Protein AF-A0A173DYY8-F1 (afdb_monomer_lite)

Foldseek 3Di:
DVPVVVVVVVVVVVVVVPPDDDDDDPPDPVVVVVVVVVVVVVVVVVVVVVVVVVVVLLVVLVVQCVDCVQLLDLVSLVVSLVVCVVVVVDDDPSSVVSNVVSVVSSVCNVVVVPD

pLDDT: mean 74.47, std 20.83, range [36.44, 96.81]

Sequence (115 aa):
MRRYVCFSLCIFMFLSLGLGEAAMPTLDHSSRHFCLGITKHWLKNYKEIQEEQYTHFLHHVITAIKRPEIWNNPSHLLHILLQFEQFSEKSSLCHHLLVSIILNRITLLTTGTSS

Secondary structure (DSSP, 8-state):
-HHHHHHHHHHHHHHHTT----------HHHHHHHHHHHHHHHHHHHHHHHHHHHHHHHHHHHHHTSHHHHT-HHHHHHHHHHHGGGTT---HHHHHHHHHHHHHHHHHHHTT--

Organism: NCBI:txid1143323

Structure (mmCIF, N/CA/C/O backbone):
data_AF-A0A173DYY8-F1
#
_entry.id   AF-A0A173DYY8-F1
#
loop_
_atom_site.group_PDB
_atom_site.id
_atom_site.type_symbol
_atom_site.label_atom_id
_atom_site.label_alt_id
_atom_site.label_comp_id
_atom_site.label_asym_id
_atom_site.label_entity_id
_atom_site.label_seq_id
_atom_site.pdbx_PDB_ins_code
_atom_site.Cartn_x
_atom_site.Cartn_y
_atom_site.Cartn_z
_atom_site.occupancy
_atom_site.B_iso_or_equiv
_atom_site.auth_seq_id
_atom_site.auth_comp_id
_atom_site.auth_asym_id
_atom_site.auth_atom_id
_atom_site.pdbx_PDB_model_num
ATOM 1 N N . MET A 1 1 ? -13.422 27.176 -0.120 1.00 44.25 1 MET A N 1
ATOM 2 C CA . MET A 1 1 ? -12.422 27.824 0.766 1.00 44.25 1 MET A CA 1
ATOM 3 C C . MET A 1 1 ? -12.965 28.941 1.674 1.00 44.25 1 MET A C 1
ATOM 5 O O . MET A 1 1 ? -12.357 29.179 2.703 1.00 44.25 1 MET A O 1
ATOM 9 N N . ARG A 1 2 ? -14.123 29.578 1.404 1.00 38.47 2 ARG A N 1
ATOM 10 C CA . ARG A 1 2 ? -14.684 30.651 2.269 1.00 38.47 2 ARG A CA 1
ATOM 11 C C . ARG A 1 2 ? -15.160 30.224 3.674 1.00 38.47 2 ARG A C 1
ATOM 13 O O . ARG A 1 2 ? -15.279 31.072 4.544 1.00 38.47 2 ARG A O 1
ATOM 20 N N . ARG A 1 3 ? -15.423 28.933 3.917 1.00 42.75 3 ARG A N 1
ATOM 21 C CA . ARG A 1 3 ? -15.996 28.443 5.191 1.00 42.75 3 ARG A CA 1
ATOM 22 C C . ARG A 1 3 ? -14.968 28.239 6.315 1.00 42.75 3 ARG A C 1
ATOM 24 O O . ARG A 1 3 ? -15.335 28.311 7.478 1.00 42.75 3 ARG A O 1
ATOM 31 N N . TYR A 1 4 ? -13.691 28.044 5.980 1.00 48.59 4 TYR A N 1
ATOM 32 C CA . TYR A 1 4 ? -12.624 27.808 6.964 1.00 48.59 4 TYR A CA 1
ATOM 33 C C . TYR A 1 4 ? -12.104 29.105 7.607 1.00 48.59 4 TYR A C 1
ATOM 35 O O . TYR A 1 4 ? -11.703 29.098 8.767 1.00 48.59 4 TYR A O 1
ATOM 43 N N . VAL A 1 5 ? -12.178 30.232 6.888 1.00 50.31 5 VAL A N 1
ATOM 44 C CA . VAL A 1 5 ? -11.700 31.540 7.374 1.00 50.31 5 VAL A CA 1
ATOM 45 C C . VAL A 1 5 ? -12.598 32.083 8.494 1.00 50.31 5 VAL A C 1
ATOM 47 O O . VAL A 1 5 ? -12.090 32.570 9.498 1.00 50.31 5 VAL A O 1
ATOM 50 N N . CYS A 1 6 ? -13.923 31.912 8.392 1.00 51.56 6 CYS A N 1
ATOM 51 C CA . CYS A 1 6 ? -14.844 32.277 9.478 1.00 51.56 6 CYS A CA 1
ATOM 52 C C . CYS A 1 6 ? -14.616 31.448 10.750 1.00 51.56 6 CYS A C 1
ATOM 54 O O . CYS A 1 6 ? -14.754 31.969 11.849 1.00 51.56 6 CYS A O 1
ATOM 56 N N . PHE A 1 7 ? -14.241 30.173 10.616 1.00 53.44 7 PHE A N 1
ATOM 57 C CA . PHE A 1 7 ? -14.110 29.266 11.758 1.00 53.44 7 PHE A CA 1
ATOM 58 C C . PHE A 1 7 ? -12.828 29.518 12.567 1.00 53.44 7 PHE A C 1
ATOM 60 O O . PHE A 1 7 ? -12.844 29.451 13.794 1.00 53.44 7 PHE A O 1
ATOM 67 N N . SER A 1 8 ? -11.734 29.884 11.888 1.00 55.31 8 SER A N 1
ATOM 68 C CA . SER A 1 8 ? -10.485 30.296 12.543 1.00 55.31 8 SER A CA 1
ATOM 69 C C . SER A 1 8 ? -10.654 31.601 13.337 1.00 55.31 8 SER A C 1
ATOM 71 O O . SER A 1 8 ? -10.145 31.702 14.453 1.00 55.31 8 SER A O 1
ATOM 73 N N . LEU A 1 9 ? -11.452 32.549 12.827 1.00 53.03 9 LEU A N 1
ATOM 74 C CA . LEU A 1 9 ? -11.788 33.792 13.535 1.00 53.03 9 LEU A CA 1
ATOM 75 C C . LEU A 1 9 ? -12.635 33.545 14.794 1.00 53.03 9 LEU A C 1
ATOM 77 O O . LEU A 1 9 ? -12.398 34.186 15.816 1.00 53.03 9 LEU A O 1
ATOM 81 N N . CYS A 1 10 ? -13.575 32.593 14.762 1.00 55.72 10 CYS A N 1
ATOM 82 C CA . CYS A 1 10 ? -14.374 32.246 15.942 1.00 55.72 10 CYS A CA 1
ATOM 83 C C . CYS A 1 10 ? -13.508 31.678 17.076 1.00 55.72 10 CYS A C 1
ATOM 85 O O . CYS A 1 10 ? -13.650 32.107 18.216 1.00 55.72 10 CYS A O 1
ATOM 87 N N . ILE A 1 11 ? -12.572 30.772 16.773 1.00 58.28 11 ILE A N 1
ATOM 88 C CA . ILE A 1 11 ? -11.666 30.192 17.781 1.00 58.28 11 ILE A CA 1
ATOM 89 C C . ILE A 1 11 ? -10.746 31.271 18.378 1.00 58.28 11 ILE A C 1
ATOM 91 O O . ILE A 1 11 ? -10.534 31.293 19.590 1.00 58.28 11 ILE A O 1
ATOM 95 N N . PHE A 1 12 ? -10.267 32.213 17.558 1.00 55.28 12 PHE A N 1
ATOM 96 C CA . PHE A 1 12 ? -9.459 33.338 18.037 1.00 55.28 12 PHE A CA 1
ATOM 97 C C . PHE A 1 12 ? -10.243 34.298 18.943 1.00 55.28 12 PHE A C 1
ATOM 99 O O . PHE A 1 12 ? -9.706 34.732 19.962 1.00 55.28 12 PHE A O 1
ATOM 106 N N . MET A 1 13 ? -11.515 34.593 18.640 1.00 56.25 13 MET A N 1
ATOM 107 C CA . MET A 1 13 ? -12.346 35.437 19.515 1.00 56.25 13 MET A CA 1
ATOM 108 C C . MET A 1 13 ? -12.588 34.791 20.887 1.00 56.25 13 MET A C 1
ATOM 110 O O . MET A 1 13 ? -12.558 35.490 21.897 1.00 56.25 13 MET A O 1
ATOM 114 N N . PHE A 1 14 ? -12.756 33.465 20.946 1.00 54.19 14 PHE A N 1
ATOM 115 C CA . PHE A 1 14 ? -12.929 32.749 22.216 1.00 54.19 14 PHE A CA 1
ATOM 116 C C . PHE A 1 14 ? -11.634 32.625 23.032 1.00 54.19 14 PHE A C 1
ATOM 118 O O . PHE A 1 14 ? -11.701 32.674 24.257 1.00 54.19 14 PHE A O 1
ATOM 125 N N . LEU A 1 15 ? -10.461 32.521 22.394 1.00 47.22 15 LEU A N 1
ATOM 126 C CA . LEU A 1 15 ? -9.177 32.536 23.114 1.00 47.22 15 LEU A CA 1
ATOM 127 C C . LEU A 1 15 ? -8.801 33.931 23.641 1.00 47.22 15 LEU A C 1
ATOM 129 O O . LEU A 1 15 ? -8.164 34.039 24.685 1.00 47.22 15 LEU A O 1
ATOM 133 N N . SER A 1 16 ? -9.201 34.996 22.942 1.00 43.81 16 SER A N 1
ATOM 134 C CA . SER A 1 16 ? -8.841 36.378 23.304 1.00 43.81 16 SER A CA 1
ATOM 135 C C . SER A 1 16 ? -9.659 36.928 24.479 1.00 43.81 16 SER A C 1
ATOM 137 O O . SER A 1 16 ? -9.211 37.842 25.164 1.00 43.81 16 SER A O 1
ATOM 139 N N . LEU A 1 17 ? -10.843 36.363 24.742 1.00 44.66 17 LEU A N 1
ATOM 140 C CA . LEU A 1 17 ? -11.721 36.751 25.855 1.00 44.66 17 LEU A CA 1
ATOM 141 C C . LEU A 1 17 ? -11.418 35.980 27.159 1.00 44.66 17 LEU A C 1
ATOM 143 O O . LEU A 1 17 ? -12.225 35.982 28.082 1.00 44.66 17 LEU A O 1
ATOM 147 N N . GLY A 1 18 ? -10.280 35.280 27.225 1.00 42.47 18 GLY A N 1
ATOM 148 C CA . GLY A 1 18 ? -9.876 34.441 28.360 1.00 42.47 18 GLY A CA 1
ATOM 149 C C . GLY A 1 18 ? -8.751 35.012 29.228 1.00 42.47 18 GLY A C 1
ATOM 150 O O . GLY A 1 18 ? -8.258 34.303 30.099 1.00 42.47 18 GLY A O 1
ATOM 151 N N . LEU A 1 19 ? -8.325 36.259 28.998 1.00 46.75 19 LEU A N 1
ATOM 152 C CA . LEU A 1 19 ? -7.271 36.919 29.779 1.00 46.75 19 LEU A CA 1
ATOM 153 C C . LEU A 1 19 ? -7.754 38.258 30.360 1.00 46.75 19 LEU A C 1
ATOM 155 O O . LEU A 1 19 ? -7.109 39.291 30.225 1.00 46.75 19 LEU A O 1
ATOM 159 N N . GLY A 1 20 ? -8.936 38.239 30.969 1.00 38.03 20 GLY A N 1
ATOM 160 C CA . GLY A 1 20 ? -9.432 39.314 31.820 1.00 38.03 20 GLY A CA 1
ATOM 161 C C . GLY A 1 20 ? -9.855 38.704 33.145 1.00 38.03 20 GLY A C 1
ATOM 162 O O . GLY A 1 20 ? -10.838 37.972 33.199 1.00 38.03 20 GLY A O 1
ATOM 163 N N . GLU A 1 21 ? -9.077 38.948 34.194 1.00 46.78 21 GLU A N 1
ATOM 164 C CA . GLU A 1 21 ? -9.437 38.600 35.564 1.00 46.78 21 GLU A CA 1
ATOM 165 C C . GLU A 1 21 ? -10.818 39.172 35.914 1.00 46.78 21 GLU A C 1
ATOM 167 O O . GLU A 1 21 ? -11.004 40.384 35.868 1.00 46.78 21 GLU A O 1
ATOM 172 N N . ALA A 1 22 ? -11.778 38.307 36.253 1.00 44.56 22 ALA A N 1
ATOM 173 C CA . ALA A 1 22 ? -12.783 38.492 37.305 1.00 44.56 22 ALA A CA 1
ATOM 174 C C . ALA A 1 22 ? -13.928 37.479 37.146 1.00 44.56 22 ALA A C 1
ATOM 176 O O . ALA A 1 22 ? -14.382 37.187 36.047 1.00 44.56 22 ALA A O 1
ATOM 177 N N . ALA A 1 23 ? -14.444 37.044 38.295 1.00 36.44 23 ALA A N 1
ATOM 178 C CA . ALA A 1 23 ? -15.666 36.269 38.493 1.00 36.44 23 ALA A CA 1
ATOM 179 C C . ALA A 1 23 ? -15.596 34.775 38.133 1.00 36.44 23 ALA A C 1
ATOM 181 O O . ALA A 1 23 ? -15.827 34.340 37.011 1.00 36.44 23 ALA A O 1
ATOM 182 N N . MET A 1 24 ? -15.376 33.984 39.185 1.00 45.44 24 MET A N 1
ATOM 183 C CA . MET A 1 24 ? -15.794 32.590 39.310 1.00 45.44 24 MET A CA 1
ATOM 184 C C . MET A 1 24 ? -17.249 32.426 38.823 1.00 45.44 24 MET A C 1
ATOM 186 O O . MET A 1 24 ? -18.154 32.929 39.492 1.00 45.44 24 MET A O 1
ATOM 190 N N . PRO A 1 25 ? -17.530 31.704 37.723 1.00 39.53 25 PRO A N 1
ATOM 191 C CA . PRO A 1 25 ? -18.868 31.220 37.466 1.00 39.53 25 PRO A CA 1
ATOM 192 C C . PRO A 1 25 ? -18.962 29.831 38.092 1.00 39.53 25 PRO A C 1
ATOM 194 O O . PRO A 1 25 ? -18.230 28.910 37.722 1.00 39.53 25 PRO A O 1
ATOM 197 N N . THR A 1 26 ? -19.861 29.667 39.059 1.00 49.94 26 THR A N 1
ATOM 198 C CA . THR A 1 26 ? -20.374 28.353 39.461 1.00 49.94 26 THR A CA 1
ATOM 199 C C . THR A 1 26 ? -20.793 27.604 38.202 1.00 49.94 26 THR A C 1
ATOM 201 O O . THR A 1 26 ? -21.790 27.933 37.563 1.00 49.94 26 THR A O 1
ATOM 204 N N . LEU A 1 27 ? -19.940 26.665 37.797 1.00 43.91 27 LEU A N 1
ATOM 205 C CA . LEU A 1 27 ? -19.984 26.012 36.500 1.00 43.91 27 LEU A CA 1
ATOM 206 C C . LEU A 1 27 ? -21.071 24.942 36.548 1.00 43.91 27 LEU A C 1
ATOM 208 O O . LEU A 1 27 ? -20.846 23.808 36.976 1.00 43.91 27 LEU A O 1
ATOM 212 N N . ASP A 1 28 ? -22.263 25.388 36.171 1.00 45.31 28 ASP A N 1
ATOM 213 C CA . ASP A 1 28 ? -23.525 24.674 36.235 1.00 45.31 28 ASP A CA 1
ATOM 214 C C . ASP A 1 28 ? -23.450 23.322 35.506 1.00 45.31 28 ASP A C 1
ATOM 216 O O . ASP A 1 28 ? -22.892 23.206 34.404 1.00 45.31 28 ASP A O 1
ATOM 220 N N . HIS A 1 29 ? -24.013 22.290 36.136 1.00 49.62 29 HIS A N 1
ATOM 221 C CA . HIS A 1 29 ? -23.884 20.867 35.782 1.00 49.62 29 HIS A CA 1
ATOM 222 C C . HIS A 1 29 ? -24.331 20.561 34.332 1.00 49.62 29 HIS A C 1
ATOM 224 O O . HIS A 1 29 ? -23.833 19.633 33.691 1.00 49.62 29 HIS A O 1
ATOM 230 N N . SER A 1 30 ? -25.202 21.410 33.779 1.00 50.00 30 SER A N 1
ATOM 231 C CA . SER A 1 30 ? -25.741 21.344 32.414 1.00 50.00 30 SER A CA 1
ATOM 232 C C . SER A 1 30 ? -24.704 21.649 31.314 1.00 50.00 30 SER A C 1
ATOM 234 O O . SER A 1 30 ? -24.660 20.978 30.280 1.00 50.00 30 SER A O 1
ATOM 236 N N . SER A 1 31 ? -23.785 22.593 31.556 1.00 50.31 31 SER A N 1
ATOM 237 C CA . SER A 1 31 ? -22.762 22.996 30.572 1.00 50.31 31 SER A CA 1
ATOM 238 C C . SER A 1 31 ? -21.725 21.896 30.309 1.00 50.31 31 SER A C 1
ATOM 240 O O . SER A 1 31 ? -21.301 21.685 29.170 1.00 50.31 31 SER A O 1
ATOM 242 N N . ARG A 1 32 ? -21.377 21.114 31.343 1.00 48.94 32 ARG A N 1
ATOM 243 C CA . ARG A 1 32 ? -20.471 19.961 31.217 1.00 48.94 32 ARG A CA 1
ATOM 244 C C . ARG A 1 32 ? -21.077 18.865 30.348 1.00 48.94 32 ARG A C 1
ATOM 246 O O . ARG A 1 32 ? -20.366 18.303 29.521 1.00 48.94 32 ARG A O 1
ATOM 253 N N . HIS A 1 33 ? -22.375 18.592 30.489 1.00 53.91 33 HIS A N 1
ATOM 254 C CA . HIS A 1 33 ? -23.078 17.601 29.670 1.00 53.91 33 HIS A CA 1
ATOM 255 C C . HIS A 1 33 ? -23.152 18.003 28.193 1.00 53.91 33 HIS A C 1
ATOM 257 O O . HIS A 1 33 ? -22.986 17.146 27.325 1.00 53.91 33 HIS A O 1
ATOM 263 N N . PHE A 1 34 ? -23.327 19.293 27.897 1.00 53.84 34 PHE A N 1
ATOM 264 C CA . PHE A 1 34 ? -23.332 19.798 26.524 1.00 53.84 34 PHE A CA 1
ATOM 265 C C . PHE A 1 34 ? -21.944 19.715 25.869 1.00 53.84 34 PHE A C 1
ATOM 267 O O . PHE A 1 34 ? -21.809 19.161 24.776 1.00 53.84 34 PHE A O 1
ATOM 274 N N . CYS A 1 35 ? -20.889 20.153 26.565 1.00 55.69 35 CYS A N 1
ATOM 275 C CA . CYS A 1 35 ? -19.509 20.029 26.081 1.00 55.69 35 CYS A CA 1
ATOM 276 C C . CYS A 1 35 ? -19.077 18.558 25.920 1.00 55.69 35 CYS A C 1
ATOM 278 O O . CYS A 1 35 ? -18.434 18.203 24.931 1.00 55.69 35 CYS A O 1
ATOM 280 N N . LEU A 1 36 ? -19.473 17.672 26.841 1.00 58.22 36 LEU A N 1
ATOM 281 C CA . LEU A 1 36 ? -19.255 16.223 26.723 1.00 58.22 36 LEU A CA 1
ATOM 282 C C . LEU A 1 36 ? -20.049 15.602 25.562 1.00 58.22 36 LEU A C 1
ATOM 284 O O . LEU A 1 36 ? -19.557 14.687 24.905 1.00 58.22 36 LEU A O 1
ATOM 288 N N . GLY A 1 37 ? -21.261 16.084 25.291 1.00 60.88 37 GLY A N 1
ATOM 289 C CA . GLY A 1 37 ? -22.082 15.628 24.168 1.00 60.88 37 GLY A CA 1
ATOM 290 C C . GLY A 1 37 ? -21.486 16.021 22.816 1.00 60.88 37 GLY A C 1
ATOM 291 O O . GLY A 1 37 ? -21.343 15.168 21.939 1.00 60.88 37 GLY A O 1
ATOM 292 N N . ILE A 1 38 ? -21.062 17.281 22.672 1.00 61.97 38 ILE A N 1
ATOM 293 C CA . ILE A 1 38 ? -20.415 17.787 21.452 1.00 61.97 38 ILE A CA 1
ATOM 294 C C . ILE A 1 38 ? -19.079 17.088 21.215 1.00 61.97 38 ILE A C 1
ATOM 296 O O . ILE A 1 38 ? -18.820 16.655 20.097 1.00 61.97 38 ILE A O 1
ATOM 300 N N . THR A 1 39 ? -18.248 16.924 22.247 1.00 62.59 39 THR A N 1
ATOM 301 C CA . THR A 1 39 ? -16.954 16.237 22.102 1.00 62.59 39 THR A CA 1
ATOM 302 C C . THR A 1 39 ? -17.128 14.765 21.743 1.00 62.59 39 THR A C 1
ATOM 304 O O . THR A 1 39 ? -16.435 14.285 20.852 1.00 62.59 39 THR A O 1
ATOM 307 N N . LYS A 1 40 ? -18.092 14.051 22.342 1.00 62.41 40 LYS A N 1
ATOM 308 C CA . LYS A 1 40 ? -18.403 12.659 21.968 1.00 62.41 40 LYS A CA 1
ATOM 309 C C . LYS A 1 40 ? -18.933 12.541 20.540 1.00 62.41 40 LYS A C 1
ATOM 311 O O . LYS A 1 40 ? -18.503 11.649 19.814 1.00 62.41 40 LYS A O 1
ATOM 316 N N . HIS A 1 41 ? -19.844 13.425 20.133 1.00 60.56 41 HIS A N 1
ATOM 317 C CA . HIS A 1 41 ? -20.382 13.436 18.772 1.00 60.56 41 HIS A CA 1
ATOM 318 C C . HIS A 1 41 ? -19.299 13.786 17.742 1.00 60.56 41 HIS A C 1
ATOM 320 O O . HIS A 1 41 ? -19.174 13.113 16.725 1.00 60.56 41 HIS A O 1
ATOM 326 N N . TRP A 1 42 ? -18.449 14.767 18.046 1.00 64.56 42 TRP A N 1
ATOM 327 C CA . TRP A 1 42 ? -17.311 15.140 17.210 1.00 64.56 42 TRP A CA 1
ATOM 328 C C . TRP A 1 42 ? -16.288 14.008 17.089 1.00 64.56 42 TRP A C 1
ATOM 330 O O . TRP A 1 42 ? -15.864 13.693 15.982 1.00 64.56 42 TRP A O 1
ATOM 340 N N . LEU A 1 43 ? -15.948 13.343 18.197 1.00 66.81 43 LEU A N 1
ATOM 341 C CA . LEU A 1 43 ? -15.024 12.208 18.199 1.00 66.81 43 LEU A CA 1
ATOM 342 C C . LEU A 1 43 ? -15.578 11.026 17.394 1.00 66.81 43 LEU A C 1
ATOM 344 O O . LEU A 1 43 ? -14.827 10.347 16.696 1.00 66.81 43 LEU A O 1
ATOM 348 N N . LYS A 1 44 ? -16.893 10.789 17.476 1.00 67.56 44 LYS A N 1
ATOM 349 C CA . LYS A 1 44 ? -17.577 9.770 16.675 1.00 67.56 44 LYS A CA 1
ATOM 350 C C . LYS A 1 44 ? -17.502 10.106 15.183 1.00 67.56 44 LYS A C 1
ATOM 352 O O . LYS A 1 44 ? -17.023 9.281 14.413 1.00 67.56 44 LYS A O 1
ATOM 357 N N . ASN A 1 45 ? -17.871 11.329 14.805 1.00 70.44 45 ASN A N 1
ATOM 358 C CA . ASN A 1 45 ? -17.817 11.780 13.413 1.00 70.44 45 ASN A CA 1
ATOM 359 C C . ASN A 1 45 ? -16.379 11.758 12.869 1.00 70.44 45 ASN A C 1
ATOM 361 O O . ASN A 1 45 ? -16.158 11.368 11.730 1.00 70.44 45 ASN A O 1
ATOM 365 N N . TYR A 1 46 ? -15.386 12.125 13.684 1.00 71.38 46 TYR A N 1
ATOM 366 C CA . TYR A 1 46 ? -13.973 12.063 13.307 1.00 71.38 46 TYR A CA 1
ATOM 367 C C . TYR A 1 46 ? -13.522 10.629 13.002 1.00 71.38 46 TYR A C 1
ATOM 369 O O . TYR A 1 46 ? -12.882 10.393 11.980 1.00 71.38 46 TYR A O 1
ATOM 377 N N . LYS A 1 47 ? -13.896 9.661 13.850 1.00 74.81 47 LYS A N 1
ATOM 378 C CA . LYS A 1 47 ? -13.574 8.243 13.627 1.00 74.81 47 LYS A CA 1
ATOM 379 C C . LYS A 1 47 ? -14.222 7.689 12.359 1.00 74.81 47 LYS A C 1
ATOM 381 O O . LYS A 1 47 ? -13.546 6.976 11.620 1.00 74.81 47 LYS A O 1
ATOM 386 N N . GLU A 1 48 ? -15.487 8.026 12.113 1.00 74.75 48 GLU A N 1
ATOM 387 C CA . GLU A 1 48 ? -16.216 7.606 10.907 1.00 74.75 48 GLU A CA 1
ATOM 388 C C . GLU A 1 48 ? -15.567 8.183 9.640 1.00 74.75 48 GLU A C 1
ATOM 390 O O . GLU A 1 48 ? -15.265 7.441 8.707 1.00 74.75 48 GLU A O 1
ATOM 395 N N . ILE A 1 49 ? -15.230 9.478 9.644 1.00 78.31 49 ILE A N 1
ATOM 396 C CA . ILE A 1 49 ? -14.519 10.129 8.531 1.00 78.31 49 ILE A CA 1
ATOM 397 C C . ILE A 1 49 ? -13.156 9.467 8.287 1.00 78.31 49 ILE A C 1
ATOM 399 O O . ILE A 1 49 ? -12.776 9.229 7.142 1.00 78.31 49 ILE A O 1
ATOM 403 N N . GLN A 1 50 ? -12.412 9.144 9.347 1.00 81.44 50 GLN A N 1
ATOM 404 C CA . GLN A 1 50 ? -11.098 8.508 9.227 1.00 81.44 50 GLN A CA 1
ATOM 405 C C . GLN A 1 50 ? -11.194 7.085 8.649 1.00 81.44 50 GLN A C 1
ATOM 407 O O . GLN A 1 50 ? -10.286 6.636 7.951 1.00 81.44 50 GLN A O 1
ATOM 412 N N . GLU A 1 51 ? -12.274 6.357 8.933 1.00 84.75 51 GLU A N 1
ATOM 413 C CA . GLU A 1 51 ? -12.520 5.021 8.383 1.00 84.75 51 GLU A CA 1
ATOM 414 C C . GLU A 1 51 ? -12.905 5.061 6.899 1.00 84.75 51 GLU A C 1
ATOM 416 O O . GLU A 1 51 ? -12.380 4.277 6.100 1.00 84.75 51 GLU A O 1
ATOM 421 N N . GLU A 1 52 ? -13.7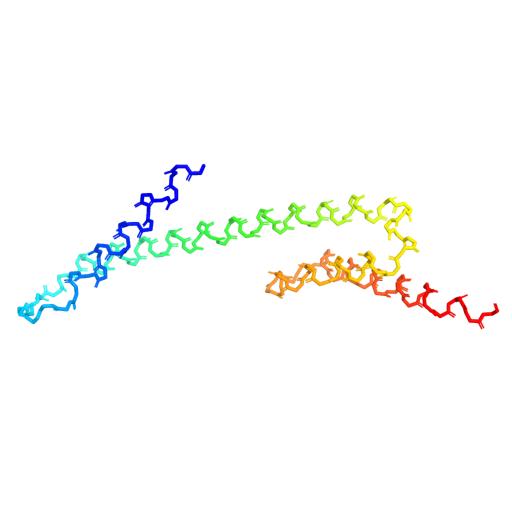42 6.019 6.505 1.00 87.88 52 GLU A N 1
ATOM 422 C CA . GLU A 1 52 ? -14.079 6.259 5.100 1.00 87.88 52 GLU A CA 1
ATOM 423 C C . GLU A 1 52 ? -12.830 6.665 4.300 1.00 87.88 52 GLU A C 1
ATOM 425 O O . GLU A 1 52 ? -12.516 6.066 3.267 1.00 87.88 52 GLU A O 1
ATOM 430 N N . GLN A 1 53 ? -12.039 7.607 4.825 1.00 89.00 53 GLN A N 1
ATOM 431 C CA . GLN A 1 53 ? -10.765 8.020 4.229 1.00 89.00 53 GLN A CA 1
ATOM 432 C C . GLN A 1 53 ? -9.784 6.856 4.089 1.00 89.00 53 GLN A C 1
ATOM 434 O O . GLN A 1 53 ? -9.143 6.713 3.046 1.00 89.00 53 GLN A O 1
ATOM 439 N N . TYR A 1 54 ? -9.688 6.007 5.112 1.00 91.81 54 TYR A N 1
ATOM 440 C CA . TYR A 1 54 ? -8.834 4.828 5.077 1.00 91.81 54 TYR A CA 1
ATOM 441 C C . TYR A 1 54 ? -9.280 3.831 3.998 1.00 91.81 54 TYR A C 1
ATOM 443 O O . TYR A 1 54 ? -8.456 3.312 3.244 1.00 91.81 54 TYR A O 1
ATOM 451 N N . THR A 1 55 ? -10.587 3.616 3.855 1.00 91.38 55 THR A N 1
ATOM 452 C CA . THR A 1 55 ? -11.144 2.740 2.815 1.00 91.38 55 THR A CA 1
ATOM 453 C C . THR A 1 55 ? -10.847 3.278 1.413 1.00 91.38 55 THR A C 1
ATOM 455 O O . THR A 1 55 ? -10.380 2.534 0.544 1.00 91.38 55 THR A O 1
ATOM 458 N N . HIS A 1 56 ? -11.038 4.582 1.194 1.00 92.75 56 HIS A N 1
ATOM 459 C CA . HIS A 1 56 ? -10.668 5.235 -0.065 1.00 92.75 56 HIS A CA 1
ATOM 460 C C . HIS A 1 56 ? -9.170 5.137 -0.354 1.00 92.75 56 HIS A C 1
ATOM 462 O O . HIS A 1 56 ? -8.780 4.870 -1.494 1.00 92.75 56 HIS A O 1
ATOM 468 N N . PHE A 1 57 ? -8.334 5.308 0.669 1.00 93.88 57 PHE A N 1
ATOM 469 C CA . PHE A 1 57 ? -6.893 5.138 0.553 1.00 93.88 57 PHE A CA 1
ATOM 470 C C . PHE A 1 57 ? -6.528 3.722 0.087 1.00 93.88 57 PHE A C 1
ATOM 472 O O . PHE A 1 57 ? -5.832 3.583 -0.919 1.00 93.88 57 PHE A O 1
ATOM 479 N N . LEU A 1 58 ? -7.055 2.672 0.728 1.00 93.94 58 LEU A N 1
ATOM 480 C CA . LEU A 1 58 ? -6.801 1.286 0.310 1.00 93.94 58 LEU A CA 1
ATOM 481 C C . LEU A 1 58 ? -7.224 1.039 -1.145 1.00 93.94 58 LEU A C 1
ATOM 483 O O . LEU A 1 58 ? -6.482 0.427 -1.917 1.00 93.94 58 LEU A O 1
ATOM 487 N N . HIS A 1 59 ? -8.383 1.561 -1.551 1.00 94.56 59 HIS A N 1
ATOM 488 C CA . HIS A 1 59 ? -8.853 1.456 -2.931 1.00 94.56 59 HIS A CA 1
ATOM 489 C C . HIS A 1 59 ? -7.909 2.158 -3.926 1.00 94.56 59 HIS A C 1
ATOM 491 O O . HIS A 1 59 ? -7.606 1.617 -4.999 1.00 94.56 59 HIS A O 1
ATOM 497 N N . HIS A 1 60 ? -7.402 3.343 -3.574 1.00 95.00 60 HIS A N 1
ATOM 498 C CA . HIS A 1 60 ? -6.406 4.053 -4.377 1.00 95.00 60 HIS A CA 1
ATOM 499 C C . HIS A 1 60 ? -5.093 3.284 -4.477 1.00 95.00 60 HIS A C 1
ATOM 501 O O . HIS A 1 60 ? -4.565 3.168 -5.581 1.00 95.00 60 HIS A O 1
ATOM 507 N N . VAL A 1 61 ? -4.606 2.700 -3.379 1.00 95.38 61 VAL A N 1
ATOM 508 C CA . VAL A 1 61 ? -3.397 1.865 -3.392 1.00 95.38 61 VAL A CA 1
ATOM 509 C C . VAL A 1 61 ? -3.579 0.677 -4.331 1.00 95.38 61 VAL A C 1
ATOM 511 O O . VAL A 1 61 ? -2.765 0.495 -5.232 1.00 95.38 61 VAL A O 1
ATOM 514 N N . ILE A 1 62 ? -4.674 -0.079 -4.197 1.00 95.31 62 ILE A N 1
ATOM 515 C CA . ILE A 1 62 ? -4.976 -1.233 -5.063 1.00 95.31 62 ILE A CA 1
ATOM 516 C C . ILE A 1 62 ? -5.024 -0.821 -6.538 1.00 95.31 62 ILE A C 1
ATOM 518 O O . ILE A 1 62 ? -4.545 -1.544 -7.411 1.00 95.31 62 ILE A O 1
ATOM 522 N N . THR A 1 63 ? -5.599 0.342 -6.835 1.00 96.38 63 THR A N 1
ATOM 523 C CA . THR A 1 63 ? -5.678 0.854 -8.208 1.00 96.38 63 THR A CA 1
ATOM 524 C C . THR A 1 63 ? -4.312 1.310 -8.723 1.00 96.38 63 THR A C 1
ATOM 526 O O . THR A 1 63 ? -3.984 1.070 -9.884 1.00 96.38 63 THR A O 1
ATOM 529 N N . ALA A 1 64 ? -3.502 1.941 -7.873 1.00 95.38 64 ALA A N 1
ATOM 530 C CA . ALA A 1 64 ? -2.172 2.425 -8.215 1.00 95.38 64 ALA A CA 1
ATOM 531 C C . ALA A 1 64 ? -1.208 1.269 -8.505 1.00 95.38 64 ALA A C 1
ATOM 533 O O . ALA A 1 64 ? -0.563 1.270 -9.549 1.00 95.38 64 ALA A O 1
ATOM 534 N N . ILE A 1 65 ? -1.160 0.244 -7.649 1.00 95.31 65 ILE A N 1
ATOM 535 C CA . ILE A 1 65 ? -0.233 -0.891 -7.817 1.00 95.31 65 ILE A CA 1
ATOM 536 C C . ILE A 1 65 ? -0.563 -1.783 -9.023 1.00 95.31 65 ILE A C 1
ATOM 538 O O . ILE A 1 65 ? 0.267 -2.585 -9.428 1.00 95.31 65 ILE A O 1
ATOM 542 N N . LYS A 1 66 ? -1.750 -1.645 -9.630 1.00 94.69 66 LYS A N 1
ATOM 543 C CA . LYS A 1 66 ? -2.077 -2.297 -10.913 1.00 94.69 66 LYS A CA 1
ATOM 544 C C . LYS A 1 66 ? -1.363 -1.653 -12.103 1.00 94.69 66 LYS A C 1
ATOM 546 O O . LYS A 1 66 ? -1.287 -2.269 -13.163 1.00 94.69 66 LYS A O 1
ATOM 551 N N . ARG A 1 67 ? -0.881 -0.416 -11.960 1.00 96.50 67 ARG A N 1
ATOM 552 C CA . ARG A 1 67 ? -0.190 0.317 -13.024 1.00 96.50 67 ARG A CA 1
ATOM 553 C C . ARG A 1 67 ? 1.275 -0.127 -13.081 1.00 96.50 67 ARG A C 1
ATOM 555 O O . ARG A 1 67 ? 1.968 0.023 -12.070 1.00 96.50 67 ARG A O 1
ATOM 562 N N . PRO A 1 68 ? 1.776 -0.648 -14.214 1.00 95.69 68 PRO A N 1
ATOM 563 C CA . PRO A 1 68 ? 3.153 -1.133 -14.319 1.00 95.69 68 PRO A CA 1
ATOM 564 C C . PRO A 1 68 ? 4.206 -0.074 -13.975 1.00 95.69 68 PRO A C 1
ATOM 566 O O . PRO A 1 68 ? 5.228 -0.399 -13.376 1.00 95.69 68 PRO A O 1
ATOM 569 N N . GLU A 1 69 ? 3.947 1.196 -14.293 1.00 95.31 69 GLU A N 1
ATOM 570 C CA . GLU A 1 69 ? 4.859 2.321 -14.034 1.00 95.31 69 GLU A CA 1
ATOM 571 C C . GLU A 1 69 ? 5.035 2.586 -12.530 1.00 95.31 69 GLU A C 1
ATOM 573 O O . GLU A 1 69 ? 6.056 3.109 -12.082 1.00 95.31 69 GLU A O 1
ATOM 578 N N . ILE A 1 70 ? 4.027 2.218 -11.738 1.00 96.25 70 ILE A N 1
ATOM 579 C CA . ILE A 1 70 ? 4.061 2.279 -10.277 1.00 96.25 70 ILE A CA 1
ATOM 580 C C . ILE A 1 70 ? 4.649 0.977 -9.731 1.00 96.25 70 ILE A C 1
ATOM 582 O O . ILE A 1 70 ? 5.586 1.012 -8.940 1.00 96.25 70 ILE A O 1
ATOM 586 N N . TRP A 1 71 ? 4.149 -0.174 -10.189 1.00 96.62 71 TRP A N 1
ATOM 587 C CA . TRP A 1 71 ? 4.528 -1.496 -9.679 1.00 96.62 71 TRP A CA 1
ATOM 588 C C . TRP A 1 71 ? 5.991 -1.889 -9.918 1.00 96.62 71 TRP A C 1
ATOM 590 O O . TRP A 1 71 ? 6.554 -2.698 -9.175 1.00 96.62 71 TRP A O 1
ATOM 600 N N . ASN A 1 72 ? 6.611 -1.336 -10.960 1.00 95.56 72 ASN A N 1
ATOM 601 C CA . ASN A 1 72 ? 7.997 -1.621 -11.329 1.00 95.56 72 ASN A CA 1
ATOM 602 C C . ASN A 1 72 ? 8.980 -0.540 -10.859 1.00 95.56 72 ASN A C 1
ATOM 604 O O . ASN A 1 72 ? 10.164 -0.630 -11.169 1.00 95.56 72 ASN A O 1
ATOM 608 N N . ASN A 1 73 ? 8.515 0.470 -10.119 1.00 95.50 73 AS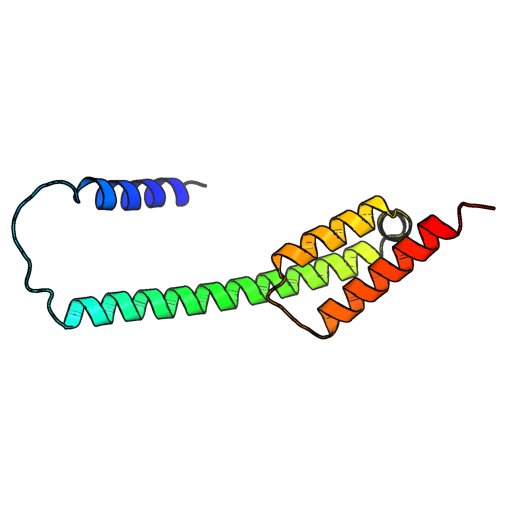N A N 1
ATOM 609 C CA . ASN A 1 73 ? 9.356 1.552 -9.623 1.00 95.50 73 ASN A CA 1
ATOM 610 C C . ASN A 1 73 ? 9.437 1.501 -8.083 1.00 95.50 73 ASN A C 1
ATOM 612 O O . ASN A 1 73 ? 8.453 1.824 -7.410 1.00 95.50 73 ASN A O 1
ATOM 616 N N . PRO A 1 74 ? 10.595 1.141 -7.496 1.00 95.19 74 PRO A N 1
ATOM 617 C CA . PRO A 1 74 ? 10.723 1.004 -6.046 1.00 95.19 74 PRO A CA 1
ATOM 618 C C . PRO A 1 74 ? 10.490 2.325 -5.297 1.00 95.19 74 PRO A C 1
ATOM 620 O O . PRO A 1 74 ? 9.955 2.302 -4.191 1.00 95.19 74 PRO A O 1
ATOM 623 N N . SER A 1 75 ? 10.804 3.482 -5.890 1.00 96.00 75 SER A N 1
ATOM 624 C CA . SER A 1 75 ? 10.550 4.792 -5.275 1.00 96.00 75 SER A CA 1
ATOM 625 C C . SER A 1 75 ? 9.054 5.095 -5.163 1.00 96.00 75 SER A C 1
ATOM 627 O O . SER A 1 75 ? 8.602 5.588 -4.130 1.00 96.00 75 SER A O 1
ATOM 629 N N . HIS A 1 76 ? 8.260 4.753 -6.184 1.00 96.06 76 HIS A N 1
ATOM 630 C CA . HIS A 1 76 ? 6.801 4.899 -6.120 1.00 96.06 76 HIS A CA 1
ATOM 631 C C . HIS A 1 76 ? 6.193 4.004 -5.035 1.00 96.06 76 HIS A C 1
ATOM 633 O O . HIS A 1 76 ? 5.320 4.438 -4.284 1.00 96.06 76 HIS A O 1
ATOM 639 N N . LEU A 1 77 ? 6.681 2.769 -4.925 1.00 96.69 77 LEU A N 1
ATOM 640 C CA . LEU A 1 77 ? 6.239 1.821 -3.906 1.00 96.69 77 LEU A CA 1
ATOM 641 C C . LEU A 1 77 ? 6.608 2.274 -2.485 1.00 96.69 77 LEU A C 1
ATOM 643 O O . LEU A 1 77 ? 5.780 2.172 -1.581 1.00 96.69 77 LEU A O 1
ATOM 647 N N . LEU A 1 78 ? 7.803 2.837 -2.289 1.00 95.94 78 LEU A N 1
ATOM 648 C CA . LEU A 1 78 ? 8.209 3.430 -1.010 1.00 95.94 78 LEU A CA 1
ATOM 649 C C . LEU A 1 78 ? 7.313 4.606 -0.612 1.00 95.94 78 LEU A C 1
ATOM 651 O O . LEU A 1 78 ? 6.886 4.685 0.537 1.00 95.94 78 LEU A O 1
ATOM 655 N N . HIS A 1 79 ? 6.969 5.489 -1.553 1.00 95.62 79 HIS A N 1
ATOM 656 C CA . HIS A 1 79 ? 6.034 6.584 -1.276 1.00 95.62 79 HIS A CA 1
ATOM 657 C C . HIS A 1 79 ? 4.659 6.077 -0.833 1.00 95.62 79 HIS A C 1
ATOM 659 O O . HIS A 1 79 ? 4.066 6.651 0.077 1.00 95.62 79 HIS A O 1
ATOM 665 N N . ILE A 1 80 ? 4.167 4.991 -1.434 1.00 95.31 80 ILE A N 1
ATOM 666 C CA . ILE A 1 80 ? 2.917 4.358 -1.001 1.00 95.31 80 ILE A CA 1
ATOM 667 C C . ILE A 1 80 ? 3.046 3.842 0.439 1.00 95.31 80 ILE A C 1
ATOM 669 O O . ILE A 1 80 ? 2.147 4.080 1.241 1.00 95.31 80 ILE A O 1
ATOM 673 N N . LEU A 1 81 ? 4.156 3.185 0.797 1.00 94.88 81 LEU A N 1
ATOM 674 C CA . LEU A 1 81 ? 4.386 2.705 2.168 1.00 94.88 81 LEU A CA 1
ATOM 675 C C . LEU A 1 81 ? 4.409 3.841 3.196 1.00 94.88 81 LEU A C 1
ATOM 677 O O . LEU A 1 81 ? 3.787 3.710 4.246 1.00 94.88 81 LEU A O 1
ATOM 681 N N . LEU A 1 82 ? 5.036 4.977 2.881 1.00 94.00 82 LEU A N 1
ATOM 682 C CA . LEU A 1 82 ? 5.027 6.150 3.765 1.00 94.00 82 LEU A CA 1
ATOM 683 C C . LEU A 1 82 ? 3.606 6.683 4.017 1.00 94.00 82 LEU A C 1
ATOM 685 O O . LEU A 1 82 ? 3.307 7.191 5.094 1.00 94.00 82 LEU A O 1
ATOM 689 N N . GLN A 1 83 ? 2.692 6.543 3.053 1.00 92.56 83 GLN A N 1
ATOM 690 C CA . GLN A 1 83 ? 1.294 6.940 3.246 1.00 92.56 83 GLN A CA 1
ATOM 691 C C . GLN A 1 83 ? 0.531 5.999 4.191 1.00 92.56 83 GLN A C 1
ATOM 693 O O . GLN A 1 83 ? -0.410 6.448 4.845 1.00 92.56 83 GLN A O 1
ATOM 698 N N . PHE A 1 84 ? 0.941 4.731 4.325 1.00 91.31 84 PHE A N 1
ATOM 699 C CA . PHE A 1 84 ? 0.338 3.814 5.302 1.00 91.31 84 PHE A CA 1
ATOM 700 C C . PHE A 1 84 ? 0.598 4.248 6.755 1.00 91.31 84 PHE A C 1
ATOM 702 O O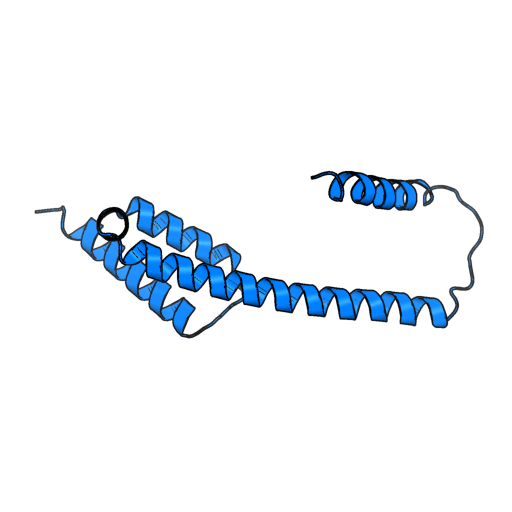 . PHE A 1 84 ? -0.249 3.990 7.611 1.00 91.31 84 PHE A O 1
ATOM 709 N N . GLU A 1 85 ? 1.693 4.965 7.044 1.00 87.56 85 GLU A N 1
ATOM 710 C CA . GLU A 1 85 ? 2.001 5.462 8.400 1.00 87.56 85 GLU A CA 1
ATOM 711 C C . GLU A 1 85 ? 0.937 6.433 8.937 1.00 87.56 85 GLU A C 1
ATOM 713 O O . GLU A 1 85 ? 0.661 6.461 10.140 1.00 87.56 85 GLU A O 1
ATOM 718 N N . GLN A 1 86 ? 0.266 7.165 8.040 1.00 86.25 86 GLN A N 1
ATOM 719 C CA . GLN A 1 86 ? -0.842 8.073 8.375 1.00 86.25 86 GLN A CA 1
ATOM 720 C C . GLN A 1 86 ? -2.058 7.329 8.949 1.00 86.25 86 GLN A C 1
ATOM 722 O O . GLN A 1 86 ? -2.921 7.933 9.585 1.00 86.25 86 GLN A O 1
ATOM 727 N N . PHE A 1 87 ? -2.111 6.012 8.747 1.00 87.25 87 PHE A N 1
ATOM 728 C CA . PHE A 1 87 ? -3.152 5.118 9.235 1.00 87.25 87 PHE A CA 1
ATOM 729 C C . PHE A 1 87 ? -2.575 4.032 10.153 1.00 87.25 87 PHE A C 1
ATOM 731 O O . PHE A 1 87 ? -3.116 2.931 10.215 1.00 87.25 87 PHE A O 1
ATOM 738 N N . SER A 1 88 ? -1.488 4.328 10.872 1.00 77.00 88 SER A N 1
ATOM 739 C CA . SER A 1 88 ? -0.813 3.390 11.788 1.00 77.00 88 SER A CA 1
ATOM 740 C C . SER A 1 88 ? -1.728 2.813 12.877 1.00 77.00 88 SER A C 1
ATOM 742 O O . SER A 1 88 ? -1.563 1.664 13.275 1.00 77.00 88 SER A O 1
ATOM 744 N N . GLU A 1 89 ? -2.750 3.559 13.303 1.00 79.31 89 GLU A N 1
ATOM 745 C CA . GLU A 1 89 ? -3.770 3.084 14.251 1.00 79.31 89 GLU A CA 1
ATOM 746 C C . GLU A 1 89 ? -4.782 2.097 13.626 1.00 79.31 89 GLU A C 1
ATOM 748 O O . GLU A 1 89 ? -5.602 1.507 14.334 1.00 79.31 89 GLU A O 1
ATOM 753 N N . LYS A 1 90 ? -4.766 1.908 12.298 1.00 77.31 90 LYS A N 1
ATOM 754 C CA . LYS A 1 90 ? -5.672 1.010 11.567 1.00 77.31 90 LYS A CA 1
ATOM 755 C C . LYS A 1 90 ? -4.965 -0.305 11.237 1.00 77.31 90 LYS A C 1
ATOM 757 O O . LYS A 1 90 ? -4.195 -0.382 10.283 1.00 77.31 90 LYS A O 1
ATOM 762 N N . SER A 1 91 ? -5.310 -1.378 11.945 1.00 73.31 91 SER A N 1
ATOM 763 C CA . SER A 1 91 ? -4.798 -2.729 11.675 1.00 73.31 91 SER A CA 1
ATOM 764 C C . SER A 1 91 ? -5.853 -3.599 10.978 1.00 73.31 91 SER A C 1
ATOM 766 O O . SER A 1 91 ? -6.523 -4.424 11.603 1.00 73.31 91 SER A O 1
ATOM 768 N N . SER A 1 92 ? -6.050 -3.401 9.674 1.00 84.00 92 SER A N 1
ATOM 769 C CA . SER A 1 92 ? -6.881 -4.320 8.884 1.00 84.00 92 SER A CA 1
ATOM 770 C C . SER A 1 92 ? -6.024 -5.421 8.256 1.00 84.00 92 SER A C 1
ATOM 772 O O . SER A 1 92 ? -4.860 -5.207 7.923 1.00 84.00 92 SER A O 1
ATOM 774 N N . LEU A 1 93 ? -6.599 -6.603 8.025 1.00 88.50 93 LEU A N 1
ATOM 775 C CA . LEU A 1 93 ? -5.908 -7.674 7.295 1.00 88.50 93 LEU A CA 1
ATOM 776 C C . LEU A 1 93 ? -5.467 -7.209 5.893 1.00 88.50 93 LEU A C 1
ATOM 778 O O . LEU A 1 93 ? -4.364 -7.522 5.453 1.00 88.50 93 LEU A O 1
ATOM 782 N N . CYS A 1 94 ? -6.289 -6.390 5.227 1.00 89.31 94 CYS A N 1
ATOM 783 C CA . CYS A 1 94 ? -5.944 -5.776 3.945 1.00 89.31 94 CYS A CA 1
ATOM 784 C C . CYS A 1 94 ? -4.736 -4.829 4.061 1.00 89.31 94 CYS A C 1
ATOM 786 O O . CYS A 1 94 ? -3.862 -4.875 3.197 1.00 89.31 94 CYS A O 1
ATOM 788 N N . HIS A 1 95 ? -4.642 -4.046 5.148 1.00 93.12 95 HIS A N 1
ATOM 789 C CA . HIS A 1 95 ? -3.472 -3.216 5.463 1.00 93.12 95 HIS A CA 1
ATOM 790 C C . HIS A 1 95 ? -2.197 -4.047 5.389 1.00 93.1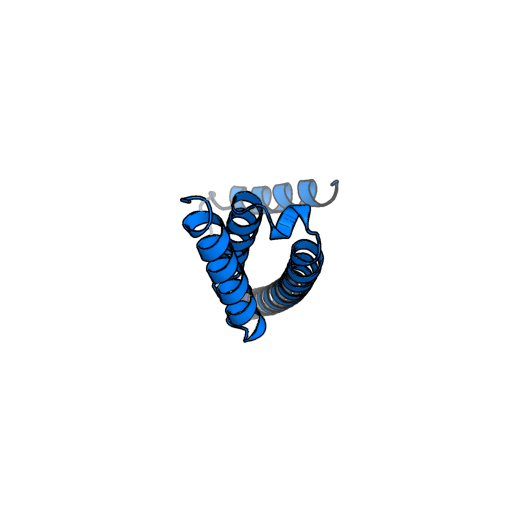2 95 HIS A C 1
ATOM 792 O O . HIS A 1 95 ? -1.286 -3.751 4.619 1.00 93.12 95 HIS A O 1
ATOM 798 N N . HIS A 1 96 ? -2.148 -5.092 6.214 1.00 92.56 96 HIS A N 1
ATOM 799 C CA . HIS A 1 96 ? -0.941 -5.869 6.424 1.00 92.56 96 HIS A CA 1
ATOM 800 C C . HIS A 1 96 ? -0.557 -6.618 5.153 1.00 92.56 96 HIS A C 1
ATOM 802 O O . HIS A 1 96 ? 0.608 -6.593 4.769 1.00 92.56 96 HIS A O 1
ATOM 808 N N . LEU A 1 97 ? -1.537 -7.192 4.447 1.00 94.44 97 LEU A N 1
ATOM 809 C CA . LEU A 1 97 ? -1.292 -7.843 3.164 1.00 94.44 97 LEU A CA 1
ATOM 810 C C . LEU A 1 97 ? -0.701 -6.881 2.131 1.00 94.44 97 LEU A C 1
ATOM 812 O O . LEU A 1 97 ? 0.293 -7.224 1.496 1.00 94.44 97 LEU A O 1
ATOM 816 N N . LEU A 1 98 ? -1.272 -5.683 1.968 1.00 95.06 98 LEU A N 1
ATOM 817 C CA . LEU A 1 98 ? -0.756 -4.709 1.004 1.00 95.06 98 LEU A CA 1
ATOM 818 C C . LEU A 1 98 ? 0.658 -4.257 1.365 1.00 95.06 98 LEU A C 1
ATOM 820 O O . LEU A 1 98 ? 1.526 -4.257 0.494 1.00 95.06 98 LEU A O 1
ATOM 824 N N . VAL A 1 99 ? 0.914 -3.944 2.636 1.00 95.38 99 VAL A N 1
ATOM 825 C CA . VAL A 1 99 ? 2.256 -3.572 3.107 1.00 95.38 99 VAL A CA 1
ATOM 826 C C . VAL A 1 99 ? 3.262 -4.690 2.823 1.00 95.38 99 VAL A C 1
ATOM 828 O O . VAL A 1 99 ? 4.307 -4.429 2.227 1.00 95.38 99 VAL A O 1
ATOM 831 N N . SER A 1 100 ? 2.944 -5.943 3.162 1.00 96.06 100 SER A N 1
ATOM 832 C CA . SER A 1 100 ? 3.829 -7.088 2.909 1.00 96.06 100 SER A CA 1
ATOM 833 C C . SER A 1 100 ? 4.080 -7.329 1.418 1.00 96.06 100 SER A C 1
ATOM 835 O O . SER A 1 100 ? 5.221 -7.572 1.025 1.00 96.06 100 SER A O 1
ATOM 837 N N . ILE A 1 101 ? 3.046 -7.235 0.577 1.00 96.69 101 ILE A N 1
ATOM 838 C CA . ILE A 1 101 ? 3.166 -7.391 -0.881 1.00 96.69 101 ILE A CA 1
ATOM 839 C C . ILE A 1 101 ? 4.086 -6.314 -1.463 1.00 96.69 101 ILE A C 1
ATOM 841 O O . ILE A 1 101 ? 4.965 -6.622 -2.271 1.00 96.69 101 ILE A O 1
ATOM 845 N N . ILE A 1 102 ? 3.899 -5.061 -1.045 1.00 96.81 102 ILE A N 1
ATOM 846 C CA . ILE A 1 102 ? 4.685 -3.927 -1.532 1.00 96.81 102 ILE A CA 1
ATOM 847 C C . ILE A 1 102 ? 6.143 -4.041 -1.069 1.00 96.81 102 ILE A C 1
ATOM 849 O O . ILE A 1 102 ? 7.046 -3.888 -1.890 1.00 96.81 102 ILE A O 1
ATOM 853 N N . LEU A 1 103 ? 6.386 -4.374 0.203 1.00 96.50 103 LEU A N 1
ATOM 854 C CA . LEU A 1 103 ? 7.739 -4.600 0.726 1.00 96.50 103 LEU A CA 1
ATOM 855 C C . LEU A 1 103 ? 8.456 -5.719 -0.031 1.00 96.50 103 LEU A C 1
ATOM 857 O O . LEU A 1 103 ? 9.567 -5.512 -0.512 1.00 96.50 103 LEU A O 1
ATOM 861 N N . ASN A 1 104 ? 7.799 -6.869 -0.211 1.00 96.69 104 ASN A N 1
ATOM 862 C CA . ASN A 1 104 ? 8.364 -7.984 -0.969 1.00 96.69 104 ASN A CA 1
ATOM 863 C C . ASN A 1 104 ? 8.703 -7.571 -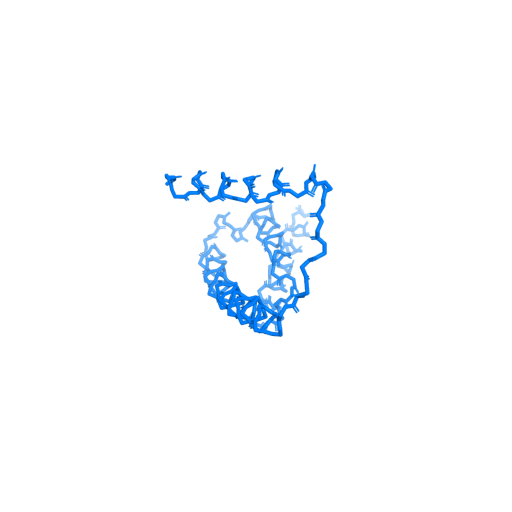2.409 1.00 96.69 104 ASN A C 1
ATOM 865 O O . ASN A 1 104 ? 9.765 -7.910 -2.932 1.00 96.69 104 ASN A O 1
ATOM 869 N N . ARG A 1 105 ? 7.829 -6.787 -3.052 1.00 96.50 105 ARG A N 1
ATOM 870 C CA . ARG A 1 105 ? 8.092 -6.274 -4.399 1.00 96.50 105 ARG A CA 1
ATOM 871 C C . ARG A 1 105 ? 9.305 -5.351 -4.438 1.00 96.50 105 ARG A C 1
ATOM 873 O O . ARG A 1 105 ? 10.125 -5.507 -5.339 1.00 96.50 105 ARG A O 1
ATOM 880 N N . ILE A 1 106 ? 9.433 -4.427 -3.486 1.00 96.06 106 ILE A N 1
ATOM 881 C CA . ILE A 1 106 ? 10.604 -3.545 -3.382 1.00 96.06 106 ILE A CA 1
ATOM 882 C C . ILE A 1 106 ? 11.874 -4.384 -3.243 1.00 96.06 106 ILE A C 1
ATOM 884 O O . ILE A 1 106 ? 12.810 -4.166 -4.006 1.00 96.06 106 ILE A O 1
ATOM 888 N N . THR A 1 107 ? 11.888 -5.377 -2.349 1.00 95.75 107 THR A N 1
ATOM 889 C CA . THR A 1 107 ? 13.037 -6.277 -2.173 1.00 95.75 107 THR A CA 1
ATOM 890 C C . THR A 1 107 ? 13.412 -6.978 -3.476 1.00 95.75 107 THR A C 1
ATOM 892 O O . THR A 1 107 ? 14.587 -7.007 -3.831 1.00 95.75 107 THR A O 1
ATOM 895 N N . LEU A 1 108 ? 12.439 -7.498 -4.230 1.00 95.38 108 LEU A N 1
ATOM 896 C CA . LEU A 1 108 ? 12.705 -8.146 -5.521 1.00 95.38 108 LEU A CA 1
ATOM 897 C C . LEU A 1 108 ? 13.304 -7.174 -6.548 1.00 95.38 108 LEU A C 1
ATOM 899 O O . LEU A 1 108 ? 14.213 -7.545 -7.286 1.00 95.38 108 LEU A O 1
ATOM 903 N N . LEU A 1 109 ? 12.814 -5.933 -6.588 1.00 93.88 109 LEU A N 1
ATOM 904 C CA . LEU A 1 109 ? 13.305 -4.911 -7.514 1.00 93.88 109 LEU A CA 1
ATOM 905 C C . LEU A 1 109 ? 14.710 -4.412 -7.159 1.00 93.88 109 LEU A C 1
ATOM 907 O O . LEU A 1 109 ? 15.466 -4.081 -8.063 1.00 93.88 109 LEU A O 1
ATOM 911 N N . THR A 1 110 ? 15.070 -4.352 -5.876 1.00 90.50 110 THR A N 1
ATOM 912 C CA . THR A 1 110 ? 16.382 -3.845 -5.437 1.00 90.50 110 THR A CA 1
ATOM 913 C C . THR A 1 110 ? 17.464 -4.919 -5.396 1.00 90.50 110 THR A C 1
ATOM 915 O O . THR A 1 110 ? 18.640 -4.607 -5.559 1.00 90.50 110 THR A O 1
ATOM 918 N N . THR A 1 111 ? 17.091 -6.186 -5.203 1.00 87.12 111 THR A N 1
ATOM 919 C CA . THR A 1 111 ? 18.038 -7.314 -5.206 1.00 87.12 111 THR A CA 1
ATOM 920 C C . THR A 1 111 ? 18.260 -7.890 -6.606 1.00 87.12 111 THR A C 1
ATOM 922 O O . THR A 1 111 ? 19.371 -8.315 -6.918 1.00 87.12 111 THR A O 1
ATOM 925 N N . GLY A 1 112 ? 17.252 -7.841 -7.485 1.00 64.56 112 GLY A N 1
ATOM 926 C CA . GLY A 1 112 ? 17.323 -8.371 -8.852 1.00 64.56 112 GLY A CA 1
ATOM 927 C C . GLY A 1 112 ? 18.126 -7.535 -9.858 1.00 64.56 112 GLY A C 1
ATOM 928 O O . GLY A 1 112 ? 18.375 -8.007 -10.959 1.00 64.56 112 GLY A O 1
ATOM 929 N N . THR A 1 113 ? 18.550 -6.316 -9.515 1.00 55.94 11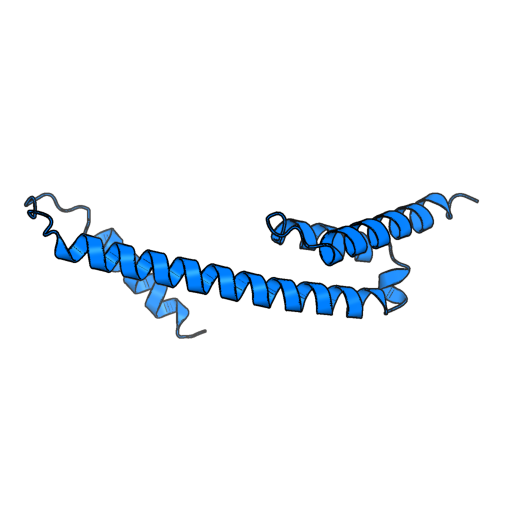3 THR A N 1
ATOM 930 C CA . THR A 1 113 ? 19.349 -5.433 -10.393 1.00 55.94 113 THR A CA 1
ATOM 931 C C . THR A 1 113 ? 20.863 -5.568 -10.187 1.00 55.94 113 THR A C 1
ATOM 933 O O . THR A 1 113 ? 21.617 -4.706 -10.626 1.00 55.94 113 THR A O 1
ATOM 936 N N . SER A 1 114 ? 21.314 -6.609 -9.479 1.00 50.03 114 SER A N 1
ATOM 937 C CA . SER A 1 114 ? 22.728 -6.841 -9.138 1.00 50.03 114 SER A CA 1
ATOM 938 C C . SER A 1 114 ? 23.420 -7.935 -9.971 1.00 50.03 114 SER A C 1
ATOM 940 O O . SER A 1 114 ? 24.481 -8.416 -9.578 1.00 50.03 114 SER A O 1
ATOM 942 N N . SER A 1 115 ? 22.843 -8.314 -11.118 1.00 41.53 115 SER A N 1
ATOM 943 C CA . SER A 1 115 ? 23.422 -9.265 -12.083 1.00 41.53 115 SER A CA 1
ATOM 944 C C . SER A 1 115 ? 23.990 -8.577 -13.317 1.00 41.53 115 SER A C 1
ATOM 946 O O . SER A 1 115 ? 23.195 -7.847 -13.956 1.00 41.53 115 SER A O 1
#

Radius of gyration: 23.41 Å; chains: 1; bounding box: 49×49×54 Å